Protein AF-A0A7X7AIA6-F1 (afdb_monomer_lite)

Sequence (49 aa):
MNIAIFTNNYLPNPYGVTTSIESFRQEFERAGHTVYIFAPQFENYKDKN

Radius of gyration: 10.83 Å; chains: 1; bounding box: 23×19×29 Å

Secondary structure (DSSP, 8-state):
-EEEEE-S--TT--SHHHHHHHHHHHHHHHTT-EEEEE-PPPTT-----

pLDDT: mean 93.34, std 5.15, range [73.62, 98.38]

Structure (mmCIF, N/CA/C/O backbone):
data_AF-A0A7X7AIA6-F1
#
_entry.id   AF-A0A7X7AIA6-F1
#
loop_
_atom_site.group_PDB
_atom_site.id
_atom_site.type_symbol
_atom_site.label_atom_id
_atom_site.label_alt_id
_atom_site.label_comp_id
_atom_site.label_asym_id
_atom_site.label_entity_id
_atom_site.label_seq_id
_atom_site.pdbx_PDB_ins_code
_atom_site.Cartn_x
_atom_site.Cartn_y
_atom_site.Cartn_z
_atom_site.occupancy
_atom_site.B_iso_or_equiv
_atom_site.auth_seq_id
_atom_site.auth_comp_id
_atom_site.auth_asym_id
_atom_site.auth_atom_id
_atom_site.pdbx_PDB_model_num
ATOM 1 N N . MET A 1 1 ? -10.536 2.673 10.642 1.00 97.12 1 MET A N 1
ATOM 2 C CA . MET A 1 1 ? -11.205 3.346 9.499 1.00 97.12 1 MET A CA 1
ATOM 3 C C . MET A 1 1 ? -10.778 2.658 8.211 1.00 97.12 1 MET A C 1
ATOM 5 O O . MET A 1 1 ? -9.746 2.001 8.238 1.00 97.12 1 MET A O 1
ATOM 9 N N . ASN A 1 2 ? -11.540 2.792 7.123 1.00 97.88 2 ASN A N 1
ATOM 10 C CA . ASN A 1 2 ? -11.137 2.290 5.804 1.00 97.88 2 ASN A CA 1
ATOM 11 C C . ASN A 1 2 ? -10.429 3.411 5.034 1.00 97.88 2 ASN A C 1
ATOM 13 O O . ASN A 1 2 ? -11.012 4.481 4.862 1.00 97.88 2 ASN A O 1
ATOM 17 N N . ILE A 1 3 ? -9.194 3.173 4.597 1.00 98.25 3 ILE A N 1
ATOM 18 C CA . ILE A 1 3 ? -8.351 4.141 3.885 1.00 98.25 3 ILE A CA 1
ATOM 19 C C . ILE A 1 3 ? -7.959 3.532 2.539 1.00 98.25 3 ILE A C 1
ATOM 21 O O . ILE A 1 3 ? -7.448 2.419 2.499 1.00 98.25 3 ILE A O 1
ATOM 25 N N . ALA A 1 4 ? -8.184 4.252 1.442 1.00 98.00 4 ALA A N 1
ATOM 26 C CA . ALA A 1 4 ? -7.791 3.826 0.101 1.00 98.00 4 ALA A CA 1
ATOM 27 C C . ALA A 1 4 ? -6.739 4.783 -0.474 1.0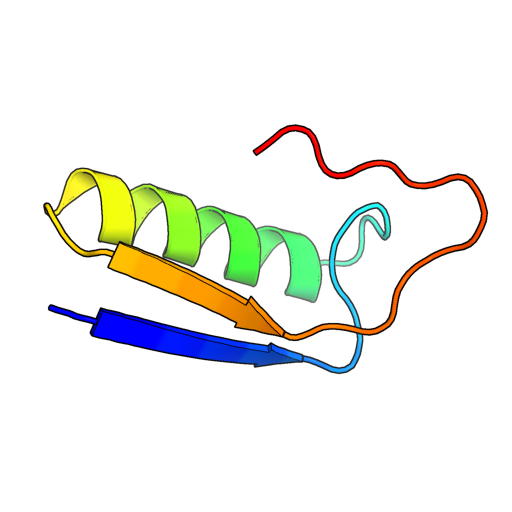0 98.00 4 ALA A C 1
ATOM 29 O O . ALA A 1 4 ? -6.967 5.992 -0.523 1.00 98.00 4 ALA A O 1
ATOM 30 N N . ILE A 1 5 ? -5.604 4.243 -0.918 1.00 96.69 5 ILE A N 1
ATOM 31 C CA . ILE A 1 5 ? -4.509 4.981 -1.554 1.00 96.69 5 ILE A CA 1
ATOM 32 C C . ILE A 1 5 ? -4.457 4.586 -3.029 1.00 96.69 5 ILE A C 1
ATOM 34 O O . ILE A 1 5 ? -4.327 3.410 -3.360 1.00 96.69 5 ILE A O 1
ATOM 38 N N . PHE A 1 6 ? -4.532 5.576 -3.915 1.00 96.69 6 PHE A N 1
ATOM 39 C CA . PHE A 1 6 ? -4.424 5.390 -5.360 1.00 96.69 6 PHE A CA 1
ATOM 40 C C . PHE A 1 6 ? -3.093 5.952 -5.836 1.00 96.69 6 PHE A C 1
ATOM 42 O O . PHE A 1 6 ? -2.782 7.116 -5.582 1.00 96.69 6 PHE A O 1
ATOM 49 N N . THR A 1 7 ? -2.310 5.132 -6.526 1.00 94.69 7 THR A N 1
ATOM 50 C CA . THR A 1 7 ? -0.994 5.528 -7.028 1.00 94.69 7 THR A CA 1
ATOM 51 C C . THR A 1 7 ? -0.732 4.916 -8.395 1.00 94.69 7 THR A C 1
ATOM 53 O O . THR A 1 7 ? -1.183 3.817 -8.703 1.00 94.69 7 THR A O 1
ATOM 56 N N . ASN A 1 8 ? 0.021 5.621 -9.23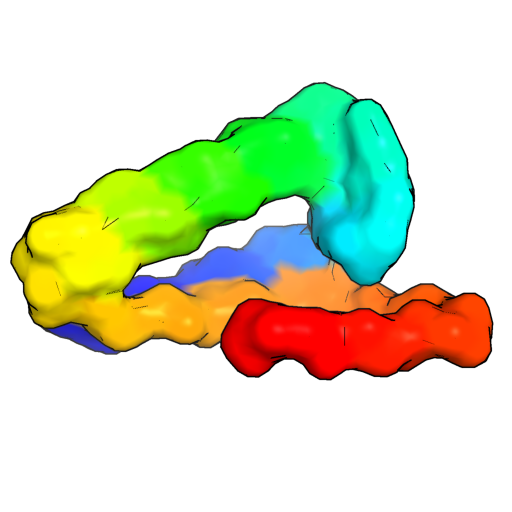4 1.00 93.69 8 ASN A N 1
ATOM 57 C CA . ASN A 1 8 ? 0.491 5.093 -10.513 1.00 93.69 8 ASN A CA 1
ATOM 58 C C . ASN A 1 8 ? 1.714 4.174 -10.357 1.00 93.69 8 ASN A C 1
ATOM 60 O O . ASN A 1 8 ? 2.130 3.550 -11.329 1.00 93.69 8 ASN A O 1
ATOM 64 N N . ASN A 1 9 ? 2.307 4.116 -9.163 1.00 90.56 9 ASN A N 1
ATOM 65 C CA . ASN A 1 9 ? 3.498 3.334 -8.885 1.00 90.56 9 ASN A CA 1
ATOM 66 C C . ASN A 1 9 ? 3.547 2.895 -7.416 1.00 90.56 9 ASN A C 1
ATOM 68 O O . ASN A 1 9 ? 3.372 3.714 -6.511 1.00 90.56 9 ASN A O 1
ATOM 72 N N . TYR A 1 10 ? 3.823 1.614 -7.192 1.00 92.88 10 TYR A N 1
ATOM 73 C CA . TYR A 1 10 ? 4.010 1.033 -5.865 1.00 92.88 10 TYR A CA 1
ATOM 74 C C . TYR A 1 10 ? 5.031 -0.114 -5.944 1.00 92.88 10 TYR A C 1
ATOM 76 O O . TYR A 1 10 ? 5.916 -0.089 -6.801 1.00 92.88 10 TYR A O 1
ATOM 84 N N . LEU A 1 11 ? 4.953 -1.108 -5.060 1.00 91.44 11 LEU A N 1
ATOM 85 C CA . LEU A 1 11 ? 5.852 -2.255 -5.078 1.00 91.44 11 LEU A CA 1
ATOM 86 C C . LEU A 1 11 ? 5.775 -3.008 -6.426 1.00 91.44 11 LEU A C 1
ATOM 88 O O . LEU A 1 11 ? 4.698 -3.109 -7.015 1.00 91.44 11 LEU A O 1
ATOM 92 N N . PRO A 1 12 ? 6.912 -3.521 -6.935 1.00 91.00 12 PRO A N 1
ATOM 93 C CA . PRO A 1 12 ? 8.230 -3.583 -6.296 1.00 91.00 12 PRO A CA 1
ATOM 94 C C . PRO A 1 12 ? 9.125 -2.363 -6.578 1.00 91.00 12 PRO A C 1
ATOM 96 O O . PRO A 1 12 ? 10.324 -2.414 -6.317 1.00 91.00 12 PRO A O 1
ATOM 99 N N . ASN A 1 13 ? 8.595 -1.280 -7.149 1.00 89.25 13 ASN A N 1
ATOM 100 C CA . ASN A 1 13 ? 9.421 -0.165 -7.595 1.00 89.25 13 ASN A CA 1
ATOM 101 C C . ASN A 1 13 ? 10.039 0.602 -6.401 1.00 89.25 13 ASN A C 1
ATOM 103 O O . ASN A 1 13 ? 9.281 1.149 -5.601 1.00 89.25 13 ASN A O 1
ATOM 107 N N . PRO A 1 14 ? 11.378 0.713 -6.273 1.00 83.44 14 PRO A N 1
ATOM 108 C CA . PRO A 1 14 ? 12.046 1.252 -5.081 1.00 83.44 14 PRO A CA 1
ATOM 109 C C . PRO A 1 14 ? 12.124 2.790 -5.019 1.00 83.44 14 PRO A C 1
ATOM 111 O O . PRO A 1 14 ? 12.970 3.344 -4.318 1.00 83.44 14 PRO A O 1
ATOM 114 N N . TYR A 1 15 ? 11.292 3.515 -5.766 1.00 90.00 15 TYR A N 1
ATOM 115 C CA . TYR A 1 15 ? 11.288 4.978 -5.719 1.00 90.00 15 TYR A CA 1
ATOM 116 C C . TYR A 1 15 ? 10.748 5.519 -4.393 1.00 90.00 15 TYR A C 1
ATOM 118 O O . TYR A 1 15 ? 9.932 4.886 -3.727 1.00 90.00 15 TYR A O 1
ATOM 126 N N . GLY A 1 16 ? 11.160 6.743 -4.041 1.00 92.12 16 GLY A N 1
ATOM 127 C CA . GLY A 1 16 ? 10.799 7.372 -2.764 1.00 92.12 16 GLY A CA 1
ATOM 128 C C . GLY A 1 16 ? 9.291 7.430 -2.499 1.00 92.12 16 GLY A C 1
ATOM 129 O O . GLY A 1 16 ? 8.871 7.267 -1.359 1.00 92.12 16 GLY A O 1
ATOM 130 N N . VAL A 1 17 ? 8.473 7.565 -3.550 1.00 93.00 17 VAL A N 1
ATOM 131 C CA . VAL A 1 17 ? 7.004 7.511 -3.449 1.00 93.00 17 VAL A CA 1
ATOM 132 C C . VAL A 1 17 ? 6.523 6.166 -2.895 1.00 93.00 17 VAL A C 1
ATOM 134 O O . VAL A 1 17 ? 5.695 6.151 -1.989 1.00 93.00 17 VAL A O 1
ATOM 137 N N . THR A 1 18 ? 7.064 5.044 -3.380 1.00 94.12 18 THR A N 1
ATOM 138 C CA . THR A 1 18 ? 6.724 3.708 -2.869 1.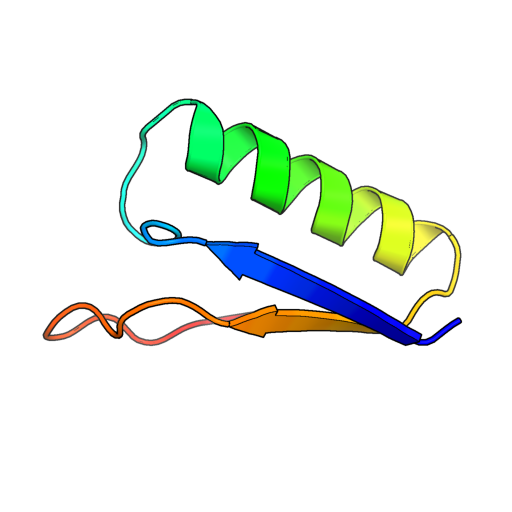00 94.12 18 THR A CA 1
ATOM 139 C C . THR A 1 18 ? 7.072 3.587 -1.393 1.00 94.12 18 THR A C 1
ATOM 141 O O . THR A 1 18 ? 6.252 3.107 -0.615 1.00 94.12 18 THR A O 1
ATOM 144 N N . THR A 1 19 ? 8.248 4.084 -0.993 1.00 94.00 19 THR A N 1
ATOM 145 C CA . THR A 1 19 ? 8.679 4.080 0.410 1.00 94.00 19 THR A CA 1
ATOM 146 C C . THR A 1 19 ? 7.716 4.869 1.295 1.00 94.00 19 THR A C 1
ATOM 148 O O . THR A 1 19 ? 7.313 4.372 2.340 1.00 94.00 19 THR A O 1
ATOM 151 N N . SER A 1 20 ? 7.299 6.070 0.880 1.00 95.81 20 SER A N 1
ATOM 152 C CA . SER A 1 20 ? 6.350 6.877 1.657 1.00 95.81 20 SER A CA 1
ATOM 153 C C . SER A 1 20 ? 4.981 6.209 1.787 1.00 95.81 20 SER A C 1
ATOM 155 O O . SER A 1 20 ? 4.426 6.173 2.883 1.00 95.81 20 SER A O 1
ATOM 157 N N . ILE A 1 21 ? 4.449 5.655 0.691 1.00 95.88 21 ILE A N 1
ATOM 158 C CA . ILE A 1 21 ? 3.163 4.942 0.703 1.00 95.88 21 ILE A CA 1
ATOM 159 C C . ILE A 1 21 ? 3.237 3.727 1.630 1.00 95.88 21 ILE A C 1
ATOM 161 O O . ILE A 1 21 ? 2.320 3.504 2.417 1.00 95.88 21 ILE A O 1
ATOM 165 N N . GLU A 1 22 ? 4.337 2.977 1.579 1.00 95.31 22 GLU A N 1
ATOM 166 C CA . GLU A 1 22 ? 4.546 1.811 2.432 1.00 95.31 22 GLU A CA 1
ATOM 167 C C . GLU A 1 22 ? 4.632 2.187 3.914 1.00 95.31 22 GLU A C 1
ATOM 169 O O . GLU A 1 22 ? 3.966 1.570 4.743 1.00 95.31 22 GLU A O 1
ATOM 174 N N . SER A 1 23 ? 5.375 3.245 4.256 1.00 96.06 23 SER A N 1
ATOM 175 C CA . SER A 1 23 ? 5.415 3.752 5.632 1.00 96.06 23 SER A CA 1
ATOM 176 C C . SER A 1 23 ? 4.032 4.194 6.116 1.00 96.06 23 SER A C 1
ATOM 178 O O . SER A 1 23 ? 3.645 3.866 7.234 1.00 96.06 23 SER A O 1
ATOM 180 N N . PHE A 1 24 ? 3.246 4.888 5.286 1.00 96.38 24 PHE A N 1
ATOM 181 C CA . PHE A 1 24 ? 1.887 5.283 5.665 1.00 96.38 24 PHE A CA 1
ATOM 182 C C . PHE A 1 24 ? 0.966 4.088 5.870 1.00 96.38 24 PHE A C 1
ATOM 184 O O . PHE A 1 24 ? 0.247 4.053 6.866 1.00 96.38 24 PHE A O 1
ATOM 191 N N . ARG A 1 25 ? 1.002 3.103 4.967 1.00 96.38 25 ARG A N 1
ATOM 192 C CA . ARG A 1 25 ? 0.234 1.863 5.106 1.00 96.38 25 ARG A CA 1
ATOM 193 C C . ARG A 1 25 ? 0.524 1.202 6.453 1.00 96.38 25 ARG A C 1
ATOM 195 O O . ARG A 1 25 ? -0.406 0.984 7.223 1.00 96.38 25 ARG A O 1
ATOM 202 N N . GLN A 1 26 ? 1.801 0.971 6.759 1.00 96.81 26 GLN A N 1
ATOM 203 C CA . GLN A 1 26 ? 2.228 0.312 7.995 1.00 96.81 26 GLN A CA 1
ATOM 204 C C . GLN A 1 26 ? 1.801 1.079 9.253 1.00 96.81 26 GLN A C 1
ATOM 206 O O . GLN A 1 26 ? 1.299 0.478 10.202 1.00 96.81 26 GLN A O 1
ATOM 211 N N . GLU A 1 27 ? 1.978 2.402 9.281 1.00 98.25 27 GLU A N 1
ATOM 212 C CA . GLU A 1 27 ? 1.614 3.202 10.455 1.00 98.25 27 GLU A CA 1
ATOM 213 C C . GLU A 1 27 ? 0.091 3.322 10.628 1.00 98.25 27 GLU A C 1
ATOM 215 O O . GLU A 1 27 ? -0.408 3.256 11.753 1.00 98.25 27 GLU A O 1
ATOM 220 N N . PHE A 1 28 ? -0.679 3.419 9.539 1.00 98.00 28 PHE A N 1
ATOM 221 C CA . PHE A 1 28 ? -2.142 3.400 9.611 1.00 98.00 28 PHE A CA 1
ATOM 222 C C . PHE A 1 28 ? -2.687 2.035 10.042 1.00 98.00 28 PHE A C 1
ATOM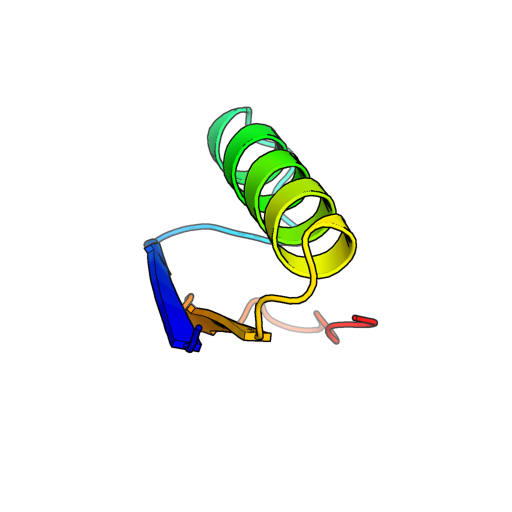 224 O O . PHE A 1 28 ? -3.600 1.977 10.867 1.00 98.00 28 PHE A O 1
ATOM 231 N N . GLU A 1 29 ? -2.119 0.940 9.539 1.00 97.50 29 GLU A N 1
ATOM 232 C CA . GLU A 1 29 ? -2.455 -0.412 9.994 1.00 97.50 29 GLU A CA 1
ATOM 233 C C . GLU A 1 29 ? -2.128 -0.593 11.480 1.00 97.50 29 GLU A C 1
ATOM 235 O O . GLU A 1 29 ? -2.968 -1.082 12.239 1.00 97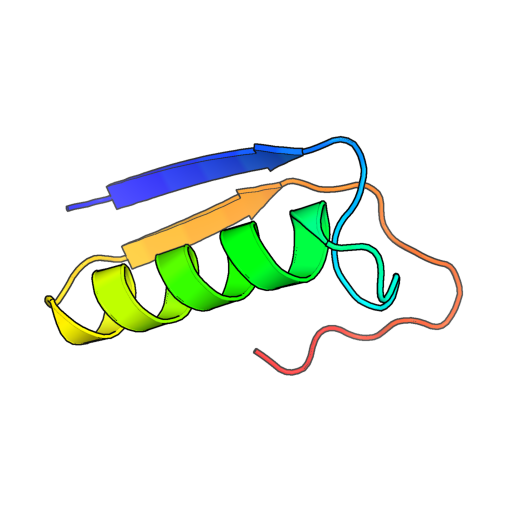.50 29 GLU A O 1
ATOM 240 N N . ARG A 1 30 ? -0.963 -0.107 11.939 1.00 98.12 30 ARG A N 1
ATOM 241 C CA . ARG A 1 30 ? -0.583 -0.113 13.364 1.00 98.12 30 ARG A CA 1
ATOM 242 C C . ARG A 1 30 ? -1.559 0.691 14.229 1.00 98.12 30 ARG A C 1
ATOM 244 O O . ARG A 1 30 ? -1.809 0.317 15.371 1.00 98.12 30 ARG A O 1
ATOM 251 N N . ALA A 1 31 ? -2.148 1.754 13.687 1.00 98.25 31 ALA A N 1
ATOM 252 C CA . ALA A 1 31 ? -3.198 2.536 14.339 1.00 98.25 31 ALA A CA 1
ATOM 253 C C . ALA A 1 31 ? -4.597 1.871 14.303 1.00 98.25 31 ALA A C 1
ATOM 255 O O . ALA A 1 31 ? -5.581 2.472 14.740 1.00 98.25 31 ALA A O 1
ATOM 256 N N . GLY A 1 32 ? -4.723 0.641 13.789 1.00 98.38 32 GLY A N 1
ATOM 257 C CA . GLY A 1 32 ? -5.987 -0.097 13.718 1.00 98.38 32 GLY A CA 1
ATOM 258 C C . GLY A 1 32 ? -6.875 0.317 12.542 1.00 98.38 32 GLY A C 1
ATOM 259 O O . GLY A 1 32 ? -8.105 0.228 12.611 1.00 98.38 32 GLY A O 1
ATOM 260 N N . HIS A 1 33 ? -6.289 0.851 11.471 1.00 98.38 33 HIS A N 1
ATOM 261 C CA . HIS A 1 33 ? -7.003 1.145 10.230 1.00 98.38 33 HIS A CA 1
ATOM 262 C C . HIS A 1 33 ? -6.828 0.019 9.211 1.00 98.38 33 HIS A C 1
ATOM 264 O O . HIS A 1 33 ? -5.836 -0.698 9.216 1.00 98.38 33 HIS A O 1
ATOM 270 N N . THR A 1 34 ? -7.802 -0.124 8.317 1.00 97.94 34 THR A N 1
ATOM 271 C CA . THR A 1 34 ? -7.712 -1.026 7.169 1.00 97.94 34 THR A CA 1
ATOM 272 C C . THR A 1 34 ? -7.318 -0.197 5.958 1.00 97.94 34 THR A C 1
ATOM 274 O O . THR A 1 34 ? -8.032 0.747 5.602 1.00 97.94 34 THR A O 1
ATOM 277 N N . VAL A 1 35 ? -6.181 -0.526 5.351 1.00 97.81 35 VAL A N 1
ATOM 278 C CA . VAL A 1 35 ? -5.612 0.220 4.228 1.00 97.81 35 VAL A CA 1
ATOM 279 C C . VAL A 1 35 ? -5.699 -0.617 2.958 1.00 97.81 35 VAL A C 1
ATOM 281 O O . VAL A 1 35 ? -5.374 -1.799 2.957 1.00 97.81 35 VAL A O 1
ATOM 284 N N . TYR A 1 36 ? -6.128 0.011 1.869 1.00 96.94 36 TYR A N 1
ATOM 285 C CA . TYR A 1 36 ? -6.178 -0.570 0.534 1.00 96.94 36 TYR A CA 1
ATOM 286 C C . TYR A 1 36 ? -5.296 0.255 -0.394 1.00 96.94 36 TYR A C 1
ATOM 288 O O . TYR A 1 36 ? -5.391 1.484 -0.400 1.00 96.94 36 TYR A O 1
ATOM 296 N N . ILE A 1 37 ? -4.466 -0.404 -1.198 1.00 95.81 37 ILE A N 1
ATOM 297 C CA . ILE A 1 37 ? -3.623 0.261 -2.192 1.00 95.81 37 ILE A CA 1
ATOM 298 C C . ILE A 1 37 ? -4.040 -0.205 -3.578 1.00 95.81 37 ILE A C 1
ATOM 300 O O . ILE A 1 37 ? -4.033 -1.395 -3.880 1.00 95.81 37 ILE A O 1
ATOM 304 N N . PHE A 1 38 ? -4.387 0.756 -4.426 1.00 95.81 38 PHE A N 1
ATOM 305 C CA . PHE A 1 38 ? -4.725 0.537 -5.823 1.00 95.81 38 PHE A CA 1
ATOM 306 C C . PHE A 1 38 ? -3.591 1.081 -6.686 1.00 95.81 38 PHE A C 1
ATOM 308 O O . PHE A 1 38 ? -3.359 2.292 -6.737 1.00 95.81 38 PHE A O 1
ATOM 315 N N . ALA A 1 39 ? -2.883 0.170 -7.349 1.00 94.31 39 ALA A N 1
ATOM 316 C CA . ALA A 1 39 ? -1.746 0.475 -8.203 1.00 94.31 39 ALA A CA 1
ATOM 317 C C . ALA A 1 39 ? -1.713 -0.461 -9.423 1.00 94.31 39 ALA A C 1
ATOM 319 O O . ALA A 1 39 ? -2.318 -1.537 -9.382 1.00 94.31 39 ALA A O 1
ATOM 320 N N . PRO A 1 40 ? -1.012 -0.086 -10.509 1.00 92.88 40 PRO A N 1
ATOM 321 C CA . PRO A 1 40 ? -0.768 -0.991 -11.623 1.00 92.88 40 PRO A CA 1
ATOM 322 C C . PRO A 1 40 ? -0.049 -2.261 -11.165 1.00 92.88 40 PRO A C 1
ATOM 324 O O . PRO A 1 40 ? 0.879 -2.211 -10.357 1.00 92.88 40 PRO A O 1
ATOM 327 N N . GLN A 1 41 ? -0.455 -3.400 -11.718 1.00 89.19 41 GLN A N 1
ATOM 328 C CA . GLN A 1 41 ? 0.239 -4.657 -11.486 1.00 89.19 41 GLN A CA 1
ATOM 329 C C . GLN A 1 41 ? 1.541 -4.686 -12.291 1.00 89.19 41 GLN A C 1
ATOM 331 O O . GLN A 1 41 ? 1.533 -4.507 -13.509 1.00 89.19 41 GLN A O 1
ATOM 336 N N . PHE A 1 42 ? 2.655 -4.958 -11.614 1.00 88.69 42 PHE A N 1
ATOM 337 C CA . PHE A 1 42 ? 3.926 -5.243 -12.271 1.00 88.69 42 PHE A CA 1
ATOM 338 C C . PHE A 1 42 ? 3.997 -6.710 -12.700 1.00 88.69 42 PHE A C 1
ATOM 340 O O . PHE A 1 42 ? 3.596 -7.614 -11.962 1.00 88.69 42 PHE A O 1
ATOM 347 N N . GLU A 1 43 ? 4.530 -6.954 -13.897 1.00 87.06 43 GLU A N 1
ATOM 348 C CA . GLU A 1 43 ? 4.712 -8.306 -14.422 1.00 87.06 43 GLU A CA 1
ATOM 349 C C . GLU A 1 43 ? 5.616 -9.127 -13.489 1.00 87.06 43 GLU A C 1
ATOM 351 O O . GLU A 1 43 ? 6.650 -8.648 -13.021 1.00 87.06 43 GLU A O 1
ATOM 356 N N . ASN A 1 44 ? 5.212 -10.364 -13.188 1.00 87.12 44 ASN A N 1
ATOM 357 C CA . ASN A 1 44 ? 5.897 -11.280 -12.264 1.00 87.12 44 ASN A CA 1
ATOM 358 C C . ASN A 1 44 ? 6.012 -10.806 -10.804 1.00 87.12 44 ASN A C 1
ATOM 360 O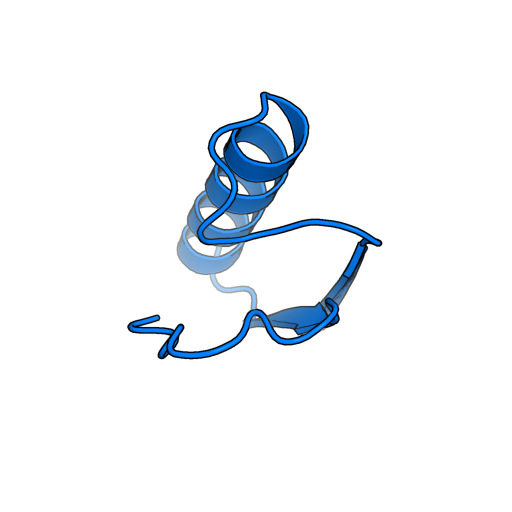 O . ASN A 1 44 ? 6.615 -11.503 -9.984 1.00 87.12 44 ASN A O 1
ATOM 364 N N . TYR A 1 45 ? 5.404 -9.676 -10.439 1.00 88.44 45 TYR A N 1
ATOM 365 C CA . TYR A 1 45 ? 5.301 -9.270 -9.047 1.00 88.44 45 TYR A CA 1
ATOM 366 C C . TYR A 1 45 ? 4.091 -9.935 -8.385 1.00 88.44 45 TYR A C 1
ATOM 368 O O . TYR A 1 45 ? 2.963 -9.862 -8.876 1.00 88.44 45 TYR A O 1
ATOM 376 N N . LYS A 1 46 ? 4.339 -10.587 -7.249 1.00 85.81 46 LYS A N 1
ATOM 377 C CA . LYS A 1 46 ? 3.300 -11.042 -6.327 1.00 85.81 46 LYS A CA 1
ATOM 378 C C . LYS A 1 46 ? 3.434 -10.234 -5.056 1.00 85.81 46 LYS A C 1
ATOM 380 O O . LYS A 1 46 ? 4.482 -10.296 -4.407 1.00 85.81 46 LYS A O 1
ATOM 385 N N . ASP A 1 47 ? 2.378 -9.501 -4.737 1.00 85.19 47 ASP A N 1
ATOM 386 C CA . ASP A 1 47 ? 2.282 -8.841 -3.448 1.00 85.19 47 ASP A CA 1
ATOM 387 C C . ASP A 1 47 ? 2.331 -9.897 -2.333 1.00 85.19 47 ASP A C 1
ATOM 389 O O . ASP A 1 47 ? 1.819 -11.011 -2.487 1.00 85.19 47 ASP A O 1
ATOM 393 N N . LYS A 1 48 ? 3.045 -9.568 -1.260 1.00 82.81 48 LYS A N 1
ATOM 394 C CA . LYS A 1 48 ? 3.266 -10.434 -0.093 1.00 82.81 48 LYS A CA 1
ATOM 395 C C . LYS A 1 48 ? 2.639 -9.861 1.178 1.00 82.81 48 LYS A C 1
ATOM 397 O O . LYS A 1 48 ? 2.819 -10.468 2.233 1.00 82.81 48 LYS A O 1
ATOM 402 N N . ASN A 1 49 ? 2.009 -8.692 1.072 1.00 73.62 49 ASN A N 1
ATOM 403 C CA . ASN A 1 49 ? 1.307 -8.033 2.166 1.00 73.62 49 ASN A CA 1
ATOM 404 C C . ASN A 1 49 ? 0.011 -8.760 2.535 1.00 73.62 49 ASN A C 1
ATOM 406 O O . ASN A 1 49 ? -0.618 -9.361 1.632 1.00 73.62 49 ASN A O 1
#

Foldseek 3Di:
DEEEAEDQDEPPDPDPVNVVVVVVCVVCVVVVYHYHYHYDDDPPDDDPD